Protein AF-F4CNF7-F1 (afdb_monomer_lite)

Secondary structure (DSSP, 8-state):
------HHHHHHHHHHHHHHHHHHHHHHTSS-HHHHHHHHHHHHHHHHHHHS---

Organism: Pseudonocardia dioxanivorans (strain ATCC 55486 / DSM 44775 / JCM 13855 / CB1190) (NCBI:txid675635)

Structure (mmCIF, N/CA/C/O backbone):
data_AF-F4CNF7-F1
#
_entry.id   AF-F4CNF7-F1
#
loop_
_atom_site.group_PDB
_atom_site.id
_atom_site.type_symbol
_atom_site.label_atom_id
_atom_site.label_alt_id
_atom_site.label_comp_id
_atom_site.label_asym_id
_atom_site.label_entity_id
_atom_site.label_seq_id
_atom_site.pdbx_PDB_ins_code
_atom_site.Cartn_x
_atom_site.Cartn_y
_atom_site.Cartn_z
_atom_site.occupancy
_atom_site.B_iso_or_equiv
_atom_site.auth_seq_id
_atom_site.auth_comp_id
_atom_site.auth_asym_id
_atom_site.auth_atom_id
_atom_site.pdbx_PDB_model_num
ATOM 1 N N . MET A 1 1 ? -2.426 -7.208 -26.738 1.00 39.72 1 MET A N 1
ATOM 2 C CA . MET A 1 1 ? -1.490 -6.146 -27.150 1.00 39.72 1 MET A CA 1
ATOM 3 C C . MET A 1 1 ? -1.039 -5.501 -25.857 1.00 39.72 1 MET A C 1
ATOM 5 O O . MET A 1 1 ? -1.803 -4.726 -25.296 1.00 39.72 1 MET A O 1
ATOM 9 N N . ASP A 1 2 ? 0.096 -5.942 -25.314 1.00 53.66 2 ASP A N 1
ATOM 10 C CA . ASP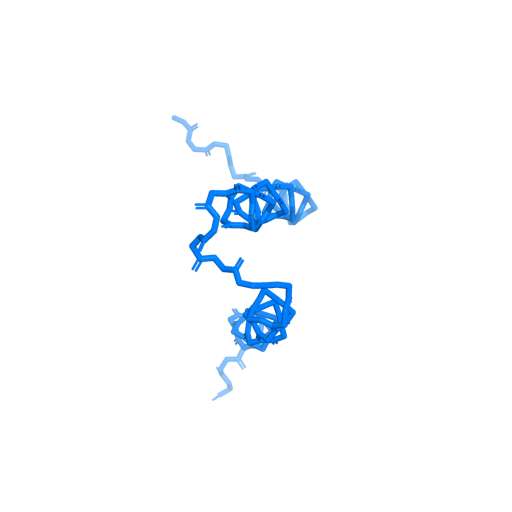 A 1 2 ? 0.641 -5.374 -24.079 1.00 53.66 2 ASP A CA 1
ATOM 11 C C . ASP A 1 2 ? 1.106 -3.957 -24.394 1.00 53.66 2 ASP A C 1
ATOM 13 O O . ASP A 1 2 ? 2.164 -3.747 -24.985 1.00 53.66 2 ASP A O 1
ATOM 17 N N . ALA A 1 3 ? 0.265 -2.972 -24.087 1.00 64.12 3 ALA A N 1
ATOM 18 C CA . ALA A 1 3 ? 0.703 -1.590 -24.094 1.00 64.12 3 ALA A CA 1
ATOM 19 C C . ALA A 1 3 ? 1.753 -1.471 -22.987 1.00 64.12 3 ALA A C 1
ATOM 21 O O . ALA A 1 3 ? 1.415 -1.544 -21.806 1.00 64.12 3 ALA A O 1
ATOM 22 N N . ALA A 1 4 ? 3.025 -1.359 -23.370 1.00 81.12 4 ALA A N 1
ATOM 23 C CA . ALA A 1 4 ? 4.103 -1.119 -22.426 1.00 81.12 4 ALA A CA 1
ATOM 24 C C . ALA A 1 4 ? 3.820 0.211 -21.721 1.00 81.12 4 ALA A C 1
ATOM 26 O O . ALA A 1 4 ? 3.906 1.277 -22.332 1.00 81.12 4 ALA A O 1
ATOM 27 N N . TRP A 1 5 ? 3.410 0.137 -20.456 1.00 85.94 5 TRP A N 1
ATOM 28 C CA . TRP A 1 5 ? 3.166 1.317 -19.640 1.00 85.94 5 TRP A CA 1
ATOM 29 C C . TRP A 1 5 ? 4.452 2.121 -19.506 1.00 85.94 5 TRP A C 1
ATOM 31 O O . TRP A 1 5 ? 5.534 1.565 -19.291 1.00 85.94 5 TRP A O 1
ATOM 41 N N . SER A 1 6 ? 4.334 3.445 -19.575 1.00 91.19 6 SER A N 1
ATOM 42 C CA . SER A 1 6 ? 5.413 4.310 -19.125 1.00 91.19 6 SER A CA 1
ATOM 43 C C . SER A 1 6 ? 5.671 4.084 -17.636 1.00 91.19 6 SER A C 1
ATOM 45 O O . SER A 1 6 ? 4.808 3.646 -16.866 1.00 91.19 6 SER A O 1
ATOM 47 N N . ARG A 1 7 ? 6.876 4.441 -17.192 1.00 84.56 7 ARG A N 1
ATOM 48 C CA . ARG A 1 7 ? 7.252 4.317 -15.783 1.00 84.56 7 ARG A CA 1
ATOM 49 C C . ARG A 1 7 ? 6.319 5.099 -14.850 1.00 84.56 7 ARG A C 1
ATOM 51 O O . ARG A 1 7 ? 6.045 4.640 -13.744 1.00 84.56 7 ARG A O 1
ATOM 58 N N . ALA A 1 8 ? 5.837 6.255 -15.304 1.00 87.00 8 ALA A N 1
ATOM 59 C CA . ALA A 1 8 ? 4.909 7.096 -14.556 1.00 87.00 8 ALA A CA 1
ATOM 60 C C . ALA A 1 8 ? 3.520 6.448 -14.440 1.00 87.00 8 ALA A C 1
ATOM 62 O O . ALA A 1 8 ? 2.981 6.372 -13.339 1.00 87.00 8 ALA A O 1
ATOM 63 N N . GLU A 1 9 ? 2.976 5.916 -15.539 1.00 91.12 9 GLU A N 1
ATOM 64 C CA . GLU A 1 9 ? 1.682 5.216 -15.536 1.00 91.12 9 GLU A CA 1
ATOM 65 C C . GLU A 1 9 ? 1.711 3.989 -14.628 1.00 91.12 9 GLU A C 1
ATOM 67 O O . GLU A 1 9 ? 0.803 3.794 -13.819 1.00 91.12 9 GLU A O 1
ATOM 72 N N . TRP A 1 10 ? 2.793 3.209 -14.699 1.00 89.31 10 TRP A N 1
ATOM 73 C CA . TRP A 1 10 ? 2.997 2.081 -13.802 1.00 89.31 10 TRP A CA 1
ATOM 74 C C . TRP A 1 10 ? 3.039 2.519 -12.335 1.00 89.31 10 TRP A C 1
ATOM 76 O O . TRP A 1 10 ? 2.330 1.944 -11.511 1.00 89.31 10 TRP A O 1
ATOM 86 N N . ALA A 1 11 ? 3.801 3.567 -12.005 1.00 88.19 11 ALA A N 1
ATOM 87 C CA . ALA A 1 11 ? 3.929 4.052 -10.631 1.00 88.19 11 ALA A CA 1
ATOM 88 C C . ALA A 1 11 ? 2.593 4.562 -10.066 1.00 88.19 11 ALA A C 1
ATOM 90 O O . ALA A 1 11 ? 2.244 4.260 -8.920 1.00 88.19 11 ALA A O 1
ATOM 91 N N . THR A 1 12 ? 1.818 5.297 -10.869 1.00 92.56 12 THR A N 1
ATOM 92 C CA . THR A 1 12 ? 0.474 5.753 -10.493 1.00 92.56 12 THR A CA 1
ATOM 93 C C . THR A 1 12 ? -0.470 4.576 -10.279 1.00 92.56 12 THR A C 1
ATOM 95 O O . THR A 1 12 ? -1.163 4.529 -9.260 1.00 92.56 12 THR A O 1
ATOM 98 N N . HIS A 1 13 ? -0.487 3.611 -11.202 1.00 93.12 13 HIS A N 1
ATOM 99 C CA . HIS A 1 13 ? -1.352 2.441 -11.091 1.00 93.12 13 HIS A CA 1
ATOM 100 C C . HIS A 1 13 ? -1.010 1.605 -9.855 1.00 93.12 13 HIS A C 1
ATOM 102 O O . HIS A 1 13 ? -1.895 1.282 -9.066 1.00 93.12 13 HIS A O 1
ATOM 108 N N . PHE A 1 14 ? 0.274 1.307 -9.655 1.00 91.62 14 PHE A N 1
ATOM 109 C CA . PHE A 1 14 ? 0.772 0.556 -8.508 1.00 91.62 14 PHE A CA 1
ATOM 110 C C . PHE A 1 14 ? 0.388 1.227 -7.186 1.00 91.62 14 PHE A C 1
ATOM 112 O O . PHE A 1 14 ? -0.211 0.588 -6.322 1.00 91.62 14 PHE A O 1
ATOM 119 N N . SER A 1 15 ? 0.650 2.531 -7.054 1.00 92.00 15 SER A N 1
ATOM 120 C CA . SER A 1 15 ? 0.345 3.278 -5.827 1.00 92.00 15 SER A CA 1
ATOM 121 C C . SER A 1 15 ? -1.150 3.266 -5.505 1.00 92.00 15 SER A C 1
ATOM 123 O O . SER A 1 15 ? -1.534 3.120 -4.344 1.00 92.00 15 SER A O 1
ATOM 125 N N . ARG A 1 16 ? -2.006 3.385 -6.531 1.00 96.06 16 ARG A N 1
ATOM 126 C CA . ARG A 1 16 ? -3.462 3.309 -6.370 1.00 96.06 16 ARG A CA 1
ATOM 127 C C . ARG A 1 16 ? -3.899 1.927 -5.889 1.00 96.06 16 ARG A C 1
ATOM 129 O O . ARG A 1 16 ? -4.605 1.851 -4.890 1.00 96.06 16 ARG A O 1
ATOM 136 N N . THR A 1 17 ? -3.455 0.866 -6.562 1.00 96.56 17 THR A N 1
ATOM 137 C CA . THR A 1 17 ? -3.816 -0.513 -6.206 1.00 96.56 17 THR A CA 1
ATOM 138 C C . THR A 1 17 ? -3.372 -0.850 -4.785 1.00 96.56 17 THR A C 1
ATOM 140 O O . THR A 1 17 ? -4.181 -1.310 -3.988 1.00 96.56 17 THR A O 1
ATOM 143 N N . VAL A 1 18 ? -2.126 -0.541 -4.415 1.00 95.81 18 VAL A N 1
ATOM 144 C CA . VAL A 1 18 ? -1.626 -0.790 -3.053 1.00 95.81 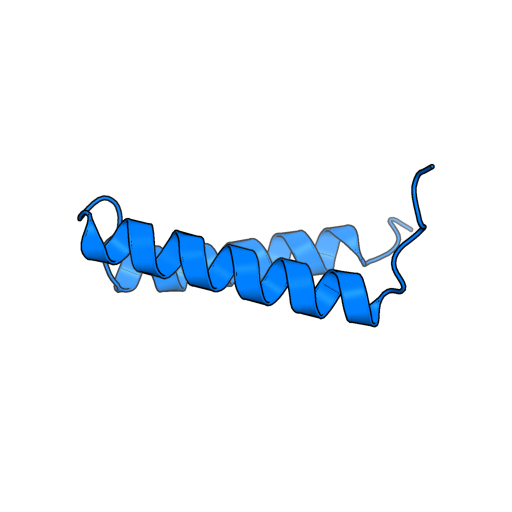18 VAL A CA 1
ATOM 145 C C . VAL A 1 18 ? -2.454 -0.031 -2.013 1.00 95.81 18 VAL A C 1
ATOM 147 O O . VAL A 1 18 ? -2.837 -0.600 -0.994 1.00 95.81 18 VAL A O 1
ATOM 150 N N . ALA A 1 19 ? -2.787 1.238 -2.265 1.00 95.62 19 ALA A N 1
ATOM 151 C CA . ALA A 1 19 ? -3.602 2.021 -1.339 1.00 95.62 19 ALA A CA 1
ATOM 152 C C . ALA A 1 19 ? -5.028 1.464 -1.174 1.00 95.62 19 ALA A C 1
ATOM 154 O O . ALA A 1 19 ? -5.596 1.545 -0.084 1.00 95.62 19 ALA A O 1
ATOM 155 N N . GLU A 1 20 ? -5.628 0.929 -2.237 1.00 98.00 20 GLU A N 1
ATOM 156 C CA . GLU A 1 20 ? -6.948 0.289 -2.187 1.00 98.00 20 GLU A CA 1
ATOM 157 C C . GLU A 1 20 ? -6.913 -1.003 -1.365 1.00 98.00 20 GLU A C 1
ATOM 159 O O . GLU A 1 20 ? -7.717 -1.146 -0.440 1.00 98.00 20 GLU A O 1
ATOM 164 N N . GLU A 1 21 ? -5.933 -1.872 -1.613 1.00 97.81 21 GLU A N 1
ATOM 165 C CA . GLU A 1 21 ? -5.778 -3.143 -0.896 1.00 97.81 21 GLU A CA 1
ATOM 166 C C . GLU A 1 21 ? -5.479 -2.938 0.595 1.00 97.81 21 GLU A C 1
ATOM 168 O O . GLU A 1 21 ? -6.089 -3.585 1.445 1.00 97.81 21 GLU A O 1
ATOM 173 N N . ILE A 1 22 ? -4.621 -1.974 0.948 1.00 97.81 22 ILE A N 1
ATOM 1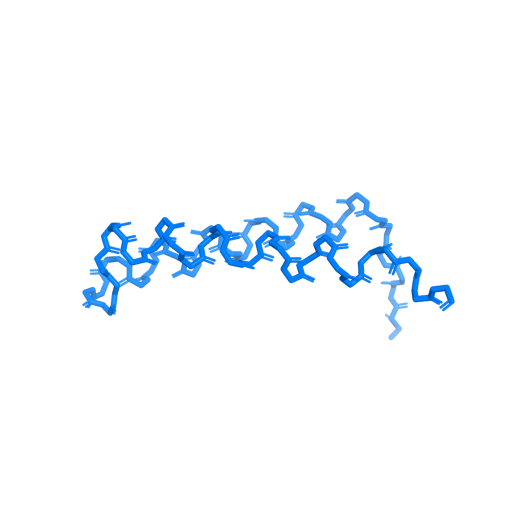74 C CA . ILE A 1 22 ? -4.343 -1.642 2.355 1.00 9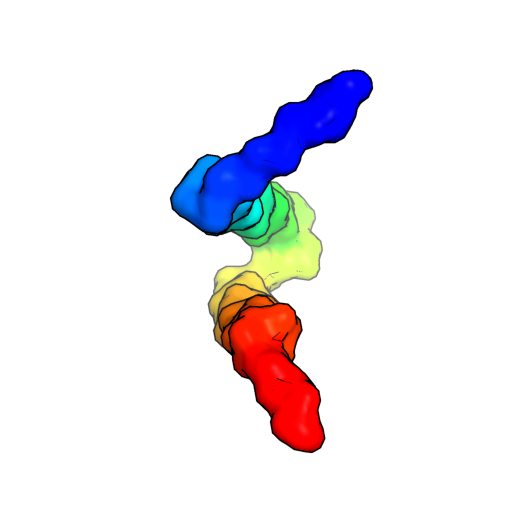7.81 22 ILE A CA 1
ATOM 175 C C . ILE A 1 22 ? -5.608 -1.149 3.064 1.00 97.81 22 ILE A C 1
ATOM 177 O O . ILE A 1 22 ? -5.934 -1.608 4.161 1.00 97.81 22 ILE A O 1
ATOM 181 N N . ARG A 1 23 ? -6.372 -0.246 2.435 1.00 97.00 23 ARG A N 1
ATOM 182 C CA . ARG A 1 23 ? -7.634 0.246 3.013 1.00 97.00 23 ARG A CA 1
ATOM 183 C C . ARG A 1 23 ? -8.660 -0.872 3.168 1.00 97.00 23 ARG A C 1
ATOM 185 O O . ARG A 1 23 ? -9.417 -0.856 4.140 1.00 97.00 23 ARG A O 1
ATOM 192 N N . LEU A 1 24 ? -8.718 -1.809 2.222 1.00 98.06 24 LEU A N 1
ATOM 193 C CA . LEU A 1 24 ? -9.593 -2.974 2.301 1.00 98.06 24 LEU A CA 1
ATOM 194 C C . LEU A 1 24 ? -9.169 -3.906 3.443 1.00 98.06 24 LEU A C 1
ATOM 196 O O . LEU A 1 24 ? -10.022 -4.312 4.234 1.00 98.06 24 LEU A O 1
ATOM 200 N N . GLY A 1 25 ? -7.872 -4.186 3.578 1.00 97.94 25 GLY A N 1
ATOM 201 C CA . GLY A 1 25 ? -7.311 -5.002 4.657 1.00 97.94 25 GLY A CA 1
ATOM 202 C C . GLY A 1 25 ? -7.608 -4.430 6.043 1.00 97.94 25 GLY A C 1
ATOM 203 O O . GLY A 1 25 ? -8.068 -5.156 6.922 1.00 97.94 25 GLY A O 1
ATOM 204 N N . ILE A 1 26 ? -7.464 -3.112 6.214 1.00 98.19 26 ILE A N 1
ATOM 205 C CA . ILE A 1 26 ? -7.813 -2.429 7.469 1.00 98.19 26 ILE A CA 1
ATOM 206 C C . ILE A 1 26 ? -9.318 -2.500 7.738 1.00 98.19 26 ILE A C 1
ATOM 208 O O . ILE A 1 26 ? -9.746 -2.854 8.834 1.00 98.19 26 ILE A O 1
ATOM 212 N N . ARG A 1 27 ? -10.150 -2.189 6.736 1.00 98.31 27 ARG A N 1
ATOM 213 C CA . ARG A 1 27 ? -11.615 -2.175 6.896 1.00 98.31 27 ARG A CA 1
ATOM 214 C C . ARG A 1 27 ? -12.187 -3.556 7.211 1.00 98.31 27 ARG A C 1
ATOM 216 O O . ARG A 1 27 ? -13.171 -3.651 7.935 1.00 98.31 27 ARG A O 1
ATOM 223 N N . SER A 1 28 ? -11.598 -4.602 6.641 1.00 98.06 28 SER A N 1
ATOM 224 C CA . SER A 1 28 ? -11.996 -5.993 6.872 1.00 98.06 28 SER A CA 1
ATOM 225 C C . SER A 1 28 ? -11.408 -6.591 8.154 1.00 98.06 28 SER A C 1
ATOM 227 O O . SER A 1 28 ? -11.797 -7.693 8.530 1.00 98.06 28 SER A O 1
ATOM 229 N N . GLY A 1 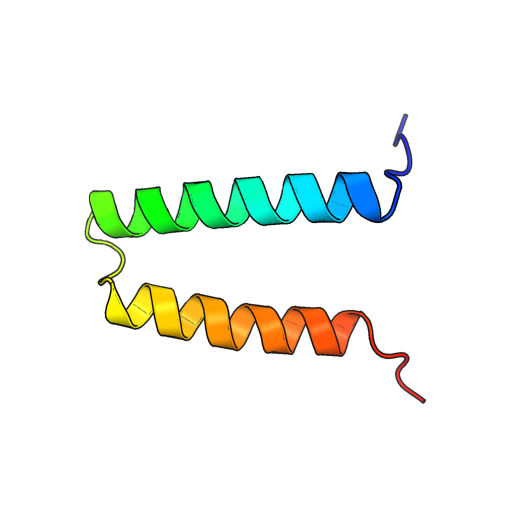29 ? -10.504 -5.879 8.838 1.00 97.88 29 GLY A N 1
ATOM 230 C CA . GLY A 1 29 ? -9.837 -6.355 10.051 1.00 97.88 29 GLY A CA 1
ATOM 231 C C . GLY A 1 29 ? -8.728 -7.383 9.803 1.00 97.88 29 GLY A C 1
ATOM 232 O O . GLY A 1 29 ? -8.240 -7.975 10.757 1.00 97.88 29 GLY A O 1
ATOM 233 N N . VAL A 1 30 ? -8.327 -7.595 8.544 1.00 98.06 30 VAL A N 1
ATOM 234 C CA . VAL A 1 30 ? -7.192 -8.461 8.172 1.00 98.06 30 VAL A CA 1
ATOM 235 C C . VAL A 1 30 ? -5.858 -7.827 8.572 1.00 98.06 30 VAL A C 1
ATOM 237 O O . VAL A 1 30 ?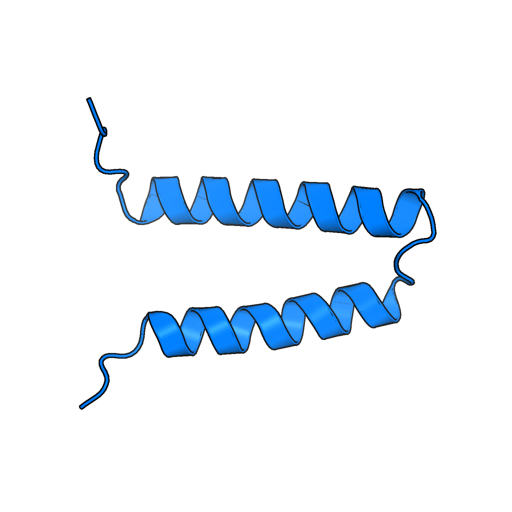 -4.907 -8.544 8.865 1.00 98.06 30 VAL A O 1
ATOM 240 N N . LEU A 1 31 ? -5.794 -6.493 8.587 1.00 97.31 31 LEU A N 1
ATOM 241 C CA . LEU A 1 31 ? -4.634 -5.722 9.025 1.00 97.31 31 LEU A CA 1
ATOM 242 C C . LEU A 1 31 ? -5.051 -4.691 10.069 1.00 97.31 31 LEU A C 1
ATOM 244 O O . LEU A 1 31 ? -6.055 -3.994 9.918 1.00 97.31 31 LEU A O 1
ATOM 248 N N . THR A 1 32 ? -4.232 -4.523 11.095 1.00 98.25 32 THR A N 1
ATOM 249 C CA . THR A 1 32 ? -4.239 -3.306 11.905 1.00 98.25 32 THR A CA 1
ATOM 250 C C . THR A 1 32 ? -3.552 -2.160 11.157 1.00 98.25 32 THR A C 1
ATOM 252 O O . THR A 1 32 ? -2.801 -2.365 10.202 1.00 98.25 32 THR A O 1
ATOM 255 N N . TRP A 1 33 ? -3.766 -0.926 11.619 1.00 96.12 33 TRP A N 1
ATOM 256 C CA . TRP A 1 33 ? -3.046 0.241 11.097 1.00 96.12 33 TRP A CA 1
ATOM 257 C C . TRP A 1 33 ? -1.522 0.097 11.224 1.00 96.12 33 TRP A C 1
ATOM 259 O O . TRP A 1 33 ? -0.801 0.437 10.293 1.00 96.12 33 TRP A O 1
ATOM 269 N N . ALA A 1 34 ? -1.037 -0.456 12.340 1.00 98.00 34 ALA A N 1
ATOM 270 C CA . ALA A 1 34 ? 0.394 -0.644 12.572 1.00 98.00 34 ALA A CA 1
ATOM 271 C C . ALA A 1 34 ? 1.010 -1.679 11.615 1.00 98.00 34 ALA A C 1
ATOM 273 O O . ALA A 1 34 ? 2.089 -1.454 11.070 1.00 98.00 34 ALA A O 1
ATOM 274 N N . GLU A 1 35 ? 0.314 -2.791 11.366 1.00 98.00 35 GLU A N 1
ATOM 275 C CA . GLU A 1 35 ? 0.766 -3.809 10.408 1.00 98.00 35 GLU A CA 1
ATOM 276 C C . GLU A 1 35 ? 0.744 -3.283 8.969 1.00 98.00 35 GLU A C 1
ATOM 278 O O . GLU A 1 35 ? 1.634 -3.605 8.183 1.00 98.00 35 GLU A O 1
ATOM 283 N N . ALA A 1 36 ? -0.236 -2.444 8.622 1.00 97.69 36 ALA A N 1
ATOM 284 C CA . ALA A 1 36 ? -0.291 -1.788 7.320 1.00 97.69 36 ALA A CA 1
ATOM 285 C C . ALA A 1 36 ? 0.895 -0.833 7.097 1.00 97.69 36 ALA A C 1
ATOM 287 O O . ALA A 1 36 ? 1.507 -0.871 6.028 1.00 97.69 36 ALA A O 1
ATOM 288 N N . ASP A 1 37 ? 1.257 -0.026 8.098 1.00 97.12 37 ASP A N 1
ATOM 289 C CA . ASP A 1 37 ? 2.434 0.850 8.027 1.00 97.12 37 ASP A CA 1
ATOM 290 C C . ASP A 1 37 ? 3.728 0.040 7.865 1.00 97.12 37 ASP A C 1
ATOM 292 O O . ASP A 1 37 ? 4.571 0.359 7.021 1.00 97.12 37 ASP A O 1
ATOM 296 N N . GLU A 1 38 ? 3.876 -1.049 8.622 1.00 97.88 38 GLU A N 1
ATOM 297 C CA . GLU A 1 38 ? 5.048 -1.918 8.521 1.00 97.88 38 GLU A CA 1
ATOM 298 C C . GLU A 1 38 ? 5.129 -2.621 7.154 1.00 97.88 38 GLU A C 1
ATOM 300 O O . GLU A 1 38 ? 6.206 -2.723 6.556 1.00 97.88 38 GLU A O 1
ATOM 305 N N . LEU A 1 39 ? 3.992 -3.072 6.621 1.00 96.38 39 LEU A N 1
ATOM 306 C CA . LEU A 1 39 ? 3.903 -3.666 5.290 1.00 96.38 39 LEU A CA 1
ATOM 307 C C . LEU A 1 39 ? 4.307 -2.665 4.202 1.00 96.38 39 LEU A C 1
ATOM 309 O O . LEU A 1 39 ? 5.096 -3.010 3.322 1.00 96.38 39 LEU A O 1
ATOM 313 N N . LEU A 1 40 ? 3.824 -1.423 4.277 1.00 95.62 40 LEU A N 1
ATOM 314 C CA . LEU A 1 40 ? 4.201 -0.362 3.340 1.00 95.62 40 LEU A CA 1
ATOM 315 C C . LEU A 1 40 ? 5.702 -0.049 3.407 1.00 95.62 40 LEU A C 1
ATOM 317 O O . LEU A 1 40 ? 6.342 0.107 2.364 1.00 95.62 40 LEU A O 1
ATOM 321 N N . ALA A 1 41 ? 6.284 -0.013 4.609 1.00 95.75 41 ALA A N 1
ATOM 322 C CA . ALA A 1 41 ? 7.719 0.194 4.788 1.00 95.75 41 ALA A CA 1
ATOM 323 C C . ALA A 1 41 ? 8.548 -0.928 4.137 1.00 95.75 41 ALA A C 1
ATOM 325 O O . ALA A 1 41 ? 9.518 -0.649 3.431 1.00 95.75 41 ALA A O 1
ATOM 326 N N . ARG A 1 42 ? 8.145 -2.193 4.309 1.00 96.06 42 ARG A N 1
ATOM 327 C CA . ARG A 1 42 ? 8.814 -3.343 3.672 1.00 96.06 42 ARG A CA 1
ATOM 328 C C . ARG A 1 42 ? 8.633 -3.357 2.158 1.00 96.06 42 ARG A C 1
ATOM 330 O O . ARG A 1 42 ? 9.585 -3.637 1.434 1.00 96.06 42 ARG A O 1
ATOM 337 N N . LEU A 1 43 ? 7.438 -3.026 1.672 1.00 93.94 43 LEU A N 1
ATOM 338 C CA . LEU A 1 43 ? 7.152 -2.963 0.241 1.00 93.94 43 LEU A CA 1
ATOM 339 C C . LEU A 1 43 ? 8.028 -1.923 -0.456 1.00 93.94 43 LEU A C 1
ATOM 341 O O . LEU A 1 43 ? 8.539 -2.193 -1.538 1.00 93.94 43 LEU A O 1
ATOM 345 N N . ARG A 1 44 ? 8.250 -0.767 0.179 1.00 90.88 44 ARG A N 1
ATOM 346 C CA . ARG A 1 44 ? 9.183 0.242 -0.328 1.00 90.88 44 ARG A CA 1
ATOM 347 C C . ARG A 1 44 ? 10.581 -0.336 -0.532 1.00 90.88 44 ARG A C 1
ATOM 349 O O . ARG A 1 44 ? 11.133 -0.165 -1.607 1.00 90.88 44 ARG A O 1
ATOM 356 N N . VAL A 1 45 ? 11.115 -1.060 0.454 1.00 93.62 45 VAL A N 1
ATOM 357 C CA . VAL A 1 45 ? 12.442 -1.690 0.344 1.00 93.62 45 VAL A CA 1
ATOM 358 C C . VAL A 1 45 ? 12.498 -2.665 -0.833 1.00 93.62 45 VAL A C 1
ATOM 360 O O . VAL A 1 45 ? 13.442 -2.622 -1.614 1.00 93.62 45 VAL A O 1
ATOM 363 N N . VAL A 1 46 ? 11.481 -3.516 -0.993 1.00 91.81 46 VAL A N 1
ATOM 364 C CA . VAL A 1 46 ? 11.420 -4.486 -2.101 1.00 91.81 46 VAL A CA 1
ATOM 365 C C . VAL A 1 46 ? 11.341 -3.784 -3.455 1.00 91.81 46 VAL A C 1
ATOM 367 O O . VAL A 1 46 ? 12.002 -4.202 -4.404 1.00 91.81 46 VAL A O 1
ATOM 370 N N . VAL A 1 47 ? 10.546 -2.716 -3.554 1.00 88.62 47 VAL A N 1
ATOM 371 C CA . VAL A 1 47 ? 10.468 -1.907 -4.772 1.00 88.62 47 VAL A CA 1
ATOM 372 C C . VAL A 1 47 ? 11.821 -1.268 -5.052 1.00 88.62 47 VAL A C 1
ATOM 374 O O . VAL A 1 47 ? 12.331 -1.453 -6.144 1.00 88.62 47 VAL A O 1
ATOM 377 N N . ASP A 1 48 ? 12.441 -0.596 -4.085 1.00 88.75 48 ASP A N 1
ATOM 378 C CA . ASP A 1 48 ? 13.743 0.053 -4.270 1.00 88.75 48 ASP A CA 1
ATOM 379 C C . ASP A 1 48 ? 14.809 -0.959 -4.750 1.00 88.75 48 ASP A C 1
ATOM 381 O O . ASP A 1 48 ? 15.481 -0.715 -5.751 1.00 88.75 48 ASP A O 1
ATOM 385 N N . GLN A 1 49 ? 14.864 -2.155 -4.150 1.00 88.12 49 GLN A N 1
ATOM 386 C CA . GLN A 1 49 ? 15.754 -3.250 -4.573 1.00 88.12 49 GLN A CA 1
ATOM 387 C C . GLN A 1 49 ? 15.484 -3.753 -5.993 1.00 88.12 49 GLN A C 1
ATOM 389 O O . GLN A 1 49 ? 16.417 -4.054 -6.730 1.00 88.12 49 GLN A O 1
ATOM 394 N N . ALA A 1 50 ? 14.217 -3.868 -6.390 1.00 84.94 50 ALA A N 1
ATOM 395 C CA . ALA A 1 50 ? 13.857 -4.306 -7.738 1.00 84.94 50 ALA A CA 1
ATOM 396 C C . ALA A 1 50 ? 14.209 -3.262 -8.814 1.00 84.94 50 ALA A C 1
ATOM 398 O O . ALA A 1 50 ? 14.199 -3.572 -10.007 1.00 84.94 50 ALA A O 1
ATOM 399 N N . LEU A 1 51 ? 14.463 -2.017 -8.405 1.00 80.12 51 LEU A N 1
ATOM 400 C CA . LEU A 1 51 ? 14.793 -0.903 -9.289 1.00 80.12 51 LEU A CA 1
ATOM 401 C C . LEU A 1 51 ? 16.285 -0.587 -9.327 1.00 80.12 51 LEU A C 1
ATOM 403 O O . LEU A 1 51 ? 16.740 0.013 -10.303 1.00 80.12 51 LEU A O 1
ATOM 407 N N . GLU A 1 52 ? 17.034 -0.988 -8.304 1.00 76.00 52 GLU A N 1
ATOM 408 C CA . GLU A 1 52 ? 18.490 -0.957 -8.319 1.00 76.00 52 GLU A CA 1
ATOM 409 C C . GLU A 1 52 ? 19.034 -2.071 -9.234 1.00 76.00 52 GLU A C 1
ATOM 411 O O . GLU A 1 52 ? 18.648 -3.235 -9.103 1.00 76.00 52 GLU A O 1
ATOM 416 N N . PRO A 1 53 ? 19.933 -1.757 -10.186 1.00 57.34 53 PRO A N 1
ATOM 417 C CA . PRO A 1 53 ? 20.609 -2.786 -10.960 1.00 57.34 53 PRO A CA 1
ATOM 418 C C . PRO A 1 53 ? 21.457 -3.648 -10.022 1.00 57.34 53 PRO A C 1
ATOM 420 O O . PRO A 1 53 ? 22.321 -3.124 -9.317 1.00 57.34 53 PRO A O 1
ATOM 423 N N . ILE A 1 54 ? 21.253 -4.966 -10.055 1.00 55.78 54 ILE A N 1
ATOM 424 C CA . ILE A 1 54 ? 22.208 -5.917 -9.479 1.00 55.78 54 ILE A CA 1
ATOM 425 C C . ILE A 1 54 ? 23.510 -5.730 -10.268 1.00 55.78 54 ILE A C 1
ATOM 427 O O . ILE A 1 54 ? 23.573 -6.099 -11.442 1.00 55.78 54 ILE A O 1
ATOM 431 N N . SER A 1 55 ? 24.483 -5.051 -9.655 1.00 51.56 55 SER A N 1
ATOM 432 C CA . SER A 1 55 ? 25.840 -4.889 -10.196 1.00 51.56 55 SER A CA 1
ATOM 433 C C . SER A 1 55 ? 26.589 -6.215 -10.233 1.00 51.56 55 SER A C 1
ATOM 435 O O . SER A 1 55 ? 26.387 -7.028 -9.302 1.00 51.56 55 SER A O 1
#

Foldseek 3Di:
DPPPDDPVRVVVVVVVVLVVVLVVCCVVVVDPPVRSVVVVVVVVVVVVVVPDDPD

pLDDT: mean 88.95, std 13.57, range [39.72, 98.31]

Radius of gyration: 13.87 Å; chains: 1; bounding box: 38×16×40 Å

Sequence (55 aa):
MDAAWSRAEWATHFSRTVAEEIRLGIRSGVLTWAEADELLARLRVVVDQALEPIS